Protein AF-A0A7W1AP98-F1 (afdb_monomer_lite)

Foldseek 3Di:
DVVVQVVVLLVVLLVVLVVCCVVVNDPPVRSVVCSPDPPSSPSDDDPPDDDDPPNPVSVVVVVVVVVDDPDDDD

pLDDT: mean 86.89, std 9.52, range [59.41, 97.81]

Radius of gyration: 16.22 Å; chains: 1; bounding box: 33×33×37 Å

Secondary structure (DSSP, 8-state):
-HHHHHHHHHHHHHHHHHHHHHTTSS-HHHHHHHTT-GGGTT----------TT-HHHHHHHHHHHTS-SS---

Structure (mmCIF, N/CA/C/O backbone):
data_AF-A0A7W1AP98-F1
#
_entry.id   AF-A0A7W1AP98-F1
#
loop_
_atom_site.group_PDB
_atom_site.id
_atom_site.type_symbol
_atom_site.label_atom_id
_atom_site.label_alt_id
_atom_site.label_comp_id
_atom_site.label_asym_id
_atom_site.label_entity_id
_atom_site.label_seq_id
_atom_site.pdbx_PDB_ins_code
_atom_site.Cartn_x
_atom_site.Cartn_y
_atom_site.Cartn_z
_atom_site.occupancy
_atom_site.B_iso_or_equiv
_atom_site.auth_seq_id
_atom_site.auth_comp_id
_atom_site.auth_asym_id
_atom_site.auth_atom_id
_atom_site.pdbx_PDB_model_num
ATOM 1 N N . MET A 1 1 ? 5.402 10.778 -15.027 1.00 60.94 1 MET A N 1
ATOM 2 C CA . MET A 1 1 ? 5.712 9.722 -14.028 1.00 60.94 1 MET A CA 1
ATOM 3 C C . MET A 1 1 ? 5.273 10.083 -12.612 1.00 60.94 1 MET A C 1
ATOM 5 O O . MET A 1 1 ? 4.510 9.317 -12.048 1.00 60.94 1 MET A O 1
ATOM 9 N N . ARG A 1 2 ? 5.674 11.233 -12.044 1.00 61.84 2 ARG A N 1
ATOM 10 C CA . ARG A 1 2 ? 5.346 11.621 -10.650 1.00 61.84 2 ARG A CA 1
ATOM 11 C C . ARG A 1 2 ? 3.839 11.616 -10.321 1.00 61.84 2 ARG A C 1
ATOM 13 O O . ARG A 1 2 ? 3.446 11.186 -9.246 1.00 61.84 2 ARG A O 1
ATOM 20 N N . THR A 1 3 ? 2.998 12.008 -11.276 1.00 68.69 3 THR A N 1
ATOM 21 C CA . THR A 1 3 ? 1.529 12.018 -11.155 1.00 68.69 3 THR A CA 1
ATOM 22 C C . THR A 1 3 ? 0.910 10.620 -11.092 1.00 68.69 3 THR A C 1
ATOM 24 O O . THR A 1 3 ? -0.088 10.435 -10.406 1.00 68.69 3 THR A O 1
ATOM 27 N N . LEU A 1 4 ? 1.515 9.627 -11.756 1.00 77.62 4 LEU A N 1
ATOM 28 C CA . LEU A 1 4 ? 1.026 8.244 -11.747 1.00 77.62 4 LEU A CA 1
ATOM 29 C C . LEU A 1 4 ? 1.200 7.621 -10.354 1.00 77.62 4 LEU A C 1
ATOM 31 O O . LEU A 1 4 ? 0.289 6.986 -9.835 1.00 77.62 4 LEU A O 1
ATOM 35 N N . PHE A 1 5 ? 2.345 7.865 -9.710 1.00 80.56 5 PHE A N 1
ATOM 36 C CA . PHE A 1 5 ? 2.602 7.383 -8.350 1.00 80.56 5 PHE A CA 1
ATOM 37 C C . PHE A 1 5 ? 1.674 8.035 -7.325 1.00 80.56 5 PHE A C 1
ATOM 39 O O . PHE A 1 5 ? 1.125 7.337 -6.479 1.00 80.56 5 PHE A O 1
ATOM 46 N N . ALA A 1 6 ? 1.412 9.340 -7.459 1.00 82.19 6 ALA A N 1
ATOM 47 C CA . ALA A 1 6 ? 0.440 10.034 -6.617 1.00 82.19 6 ALA A CA 1
ATOM 48 C C . ALA A 1 6 ? -0.980 9.452 -6.764 1.00 82.19 6 ALA A C 1
ATOM 50 O O . ALA A 1 6 ? -1.678 9.277 -5.770 1.00 82.19 6 ALA A O 1
ATOM 51 N N . GLN A 1 7 ? -1.395 9.091 -7.984 1.00 86.75 7 GLN A N 1
ATOM 52 C CA . GLN A 1 7 ? -2.691 8.444 -8.226 1.00 86.75 7 GLN A CA 1
ATOM 53 C C . GLN A 1 7 ? -2.776 7.046 -7.605 1.00 86.75 7 GLN A C 1
ATOM 55 O O . GLN A 1 7 ? -3.795 6.710 -6.999 1.00 86.75 7 GLN A O 1
ATOM 60 N N . VAL A 1 8 ? -1.719 6.236 -7.729 1.00 87.69 8 VAL A N 1
ATOM 61 C CA . VAL A 1 8 ? -1.656 4.905 -7.103 1.00 87.69 8 VAL A CA 1
ATOM 62 C C . VAL A 1 8 ? -1.717 5.030 -5.583 1.00 87.69 8 VAL A C 1
ATOM 64 O O . VAL A 1 8 ? -2.543 4.370 -4.953 1.00 87.69 8 VAL A O 1
ATOM 67 N N . GLN A 1 9 ? -0.906 5.917 -5.009 1.00 88.06 9 GLN A N 1
ATOM 68 C CA . GLN A 1 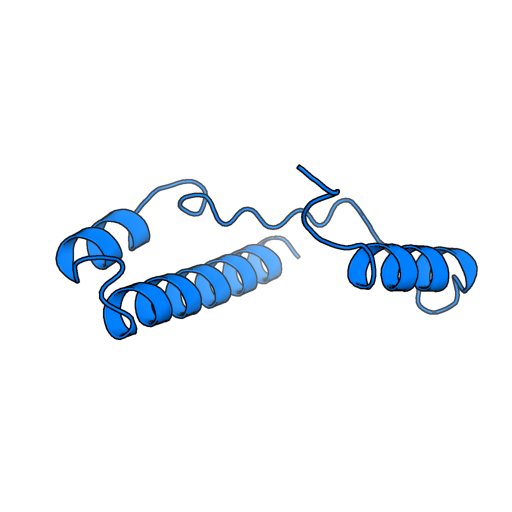9 ? -0.886 6.212 -3.579 1.00 88.06 9 GLN A CA 1
ATOM 69 C C . GLN A 1 9 ? -2.273 6.624 -3.069 1.00 88.06 9 GLN A C 1
ATOM 71 O O . GLN A 1 9 ? -2.778 6.057 -2.100 1.00 88.06 9 GLN A O 1
ATOM 76 N N . GLU A 1 10 ? -2.936 7.546 -3.767 1.00 89.88 10 GLU A N 1
ATOM 77 C CA . GLU A 1 10 ? -4.280 8.007 -3.427 1.00 89.88 10 GLU A CA 1
ATOM 78 C C . GLU A 1 10 ? -5.325 6.881 -3.497 1.00 89.88 10 GLU A C 1
ATOM 80 O O . GLU A 1 10 ? -6.154 6.726 -2.593 1.00 89.88 10 GLU A O 1
ATOM 85 N N . CYS A 1 11 ? -5.272 6.053 -4.544 1.00 91.56 11 CYS A N 1
ATOM 86 C CA . CYS A 1 11 ? -6.174 4.913 -4.702 1.00 91.56 11 CYS A CA 1
ATOM 87 C C . CYS A 1 11 ? -5.999 3.883 -3.579 1.00 91.56 11 CYS A C 1
ATOM 89 O O . CYS A 1 11 ? -6.990 3.416 -3.007 1.00 91.56 11 CYS A O 1
ATOM 91 N N . VAL A 1 12 ? -4.749 3.538 -3.253 1.00 90.94 12 VAL A N 1
ATOM 92 C CA . VAL A 1 12 ? -4.415 2.581 -2.189 1.00 90.94 12 VAL A CA 1
ATOM 93 C C . VAL A 1 12 ? -4.889 3.107 -0.839 1.00 90.94 12 VAL A C 1
ATOM 95 O O . VAL A 1 12 ? -5.625 2.406 -0.139 1.00 90.94 12 VAL A O 1
ATOM 98 N N . ARG A 1 13 ? -4.565 4.364 -0.516 1.00 92.06 13 ARG A N 1
ATOM 99 C CA . ARG A 1 13 ? -4.972 5.030 0.725 1.00 92.06 13 ARG A CA 1
ATOM 100 C C . ARG A 1 13 ? -6.487 4.992 0.916 1.00 92.06 13 ARG A C 1
ATOM 102 O O . ARG A 1 13 ? -6.969 4.503 1.938 1.00 92.06 13 ARG A O 1
ATOM 109 N N . ARG A 1 14 ? -7.266 5.433 -0.081 1.00 92.62 14 ARG A N 1
ATOM 110 C CA . ARG A 1 14 ? -8.741 5.416 -0.003 1.00 92.62 14 ARG A CA 1
ATOM 111 C C . ARG A 1 14 ? -9.294 4.010 0.206 1.00 92.62 14 ARG A C 1
ATOM 113 O O . ARG A 1 14 ? -10.225 3.820 0.991 1.00 92.62 14 ARG A O 1
ATOM 120 N N . ARG A 1 15 ? -8.745 3.017 -0.498 1.00 94.69 15 ARG A N 1
ATOM 121 C CA . ARG A 1 15 ? -9.234 1.636 -0.427 1.00 94.69 15 ARG A CA 1
ATOM 122 C C . ARG A 1 15 ? -8.930 0.995 0.930 1.00 94.69 15 ARG A C 1
ATOM 124 O O . ARG A 1 15 ? -9.800 0.300 1.458 1.00 94.69 15 ARG A O 1
ATOM 131 N N . LEU A 1 16 ? -7.756 1.256 1.506 1.00 93.75 16 LEU A N 1
ATOM 132 C CA . LEU A 1 16 ? -7.369 0.734 2.819 1.00 93.75 16 LEU A CA 1
ATOM 133 C C . LEU A 1 16 ? -8.161 1.388 3.954 1.00 93.75 16 LEU A C 1
ATOM 135 O O . LEU A 1 16 ? -8.761 0.662 4.744 1.00 93.75 16 LEU A O 1
ATOM 139 N N . LEU A 1 17 ? -8.287 2.719 3.965 1.00 94.50 17 LEU A N 1
ATOM 140 C CA . LEU A 1 17 ? -9.091 3.430 4.968 1.00 94.50 17 LEU A CA 1
ATOM 141 C C . LEU A 1 17 ? -10.554 2.962 4.950 1.00 94.50 17 LEU A C 1
ATOM 143 O O . LEU A 1 17 ? -11.112 2.607 5.987 1.00 94.50 17 LEU A O 1
ATOM 147 N N . ARG A 1 18 ? -11.156 2.828 3.758 1.00 96.38 18 ARG A N 1
ATOM 148 C CA . ARG A 1 18 ? -12.508 2.261 3.618 1.00 96.38 18 ARG A CA 1
ATOM 149 C C . ARG A 1 18 ? -12.590 0.821 4.135 1.00 96.38 18 ARG A C 1
ATOM 151 O O . ARG A 1 18 ? -13.622 0.416 4.664 1.00 96.38 18 ARG A O 1
ATOM 158 N N . SER A 1 19 ? -11.544 0.017 3.950 1.00 97.19 19 SER A N 1
ATOM 159 C CA . SER A 1 19 ? -11.513 -1.354 4.463 1.00 97.19 19 SER A CA 1
ATOM 160 C C . SER A 1 19 ? -11.436 -1.399 5.989 1.00 97.19 19 SER A C 1
ATOM 162 O O . SER A 1 19 ? -12.085 -2.256 6.581 1.00 97.19 19 SER A O 1
ATOM 164 N N . PHE A 1 20 ? -10.684 -0.499 6.624 1.00 95.88 20 PHE A N 1
ATOM 165 C CA . PHE A 1 20 ? -10.572 -0.440 8.083 1.00 95.88 20 PHE A CA 1
ATOM 166 C C . PHE A 1 20 ? -11.875 -0.001 8.743 1.00 95.88 20 PHE A C 1
ATOM 168 O O . PHE A 1 20 ? -12.324 -0.677 9.665 1.00 95.88 20 PHE A O 1
ATOM 175 N N . VAL A 1 21 ? -12.549 1.012 8.190 1.00 97.56 21 VAL A N 1
ATOM 176 C CA . VAL A 1 21 ? -13.883 1.421 8.664 1.00 97.56 21 VAL A CA 1
ATOM 177 C C . VAL A 1 21 ? -14.881 0.270 8.550 1.00 97.56 21 VAL A C 1
ATOM 179 O O . VAL A 1 21 ? -15.562 -0.061 9.514 1.00 97.56 21 VAL A O 1
ATOM 182 N N . ARG A 1 22 ? -14.925 -0.422 7.401 1.00 97.75 22 ARG A N 1
ATOM 183 C CA . ARG A 1 22 ? -15.830 -1.574 7.214 1.00 97.75 22 ARG A CA 1
ATOM 184 C C . ARG A 1 22 ? -15.560 -2.739 8.166 1.00 97.75 22 ARG A C 1
ATOM 186 O O . ARG A 1 22 ? -16.457 -3.542 8.386 1.00 97.75 22 ARG A O 1
ATOM 193 N N . ARG A 1 23 ? -14.336 -2.864 8.676 1.00 97.81 23 ARG A N 1
ATOM 194 C CA . ARG A 1 23 ? -13.944 -3.906 9.634 1.00 97.81 23 ARG A CA 1
ATOM 195 C C . ARG A 1 23 ? -14.074 -3.452 11.092 1.00 97.81 23 ARG A C 1
ATOM 197 O O . ARG A 1 23 ? -13.727 -4.227 11.972 1.00 97.81 23 ARG A O 1
ATOM 204 N N . GLY A 1 24 ? -14.525 -2.220 11.348 1.00 97.00 24 GLY A N 1
ATOM 205 C CA . GLY A 1 24 ? -14.606 -1.653 12.697 1.00 97.00 24 GLY A CA 1
ATOM 206 C C . GLY A 1 24 ? -13.243 -1.360 13.333 1.00 97.00 24 GLY A C 1
ATOM 207 O O . GLY A 1 24 ? -13.167 -1.171 14.539 1.00 97.00 24 GLY A O 1
ATOM 208 N N . LEU A 1 25 ? -12.167 -1.330 12.539 1.00 96.81 25 LEU A N 1
ATOM 209 C CA . LEU A 1 25 ? -10.805 -1.058 13.018 1.00 96.81 25 LEU A CA 1
ATOM 210 C C . LEU A 1 25 ? -10.508 0.441 13.129 1.00 96.81 25 LEU A C 1
ATOM 212 O O . LEU A 1 25 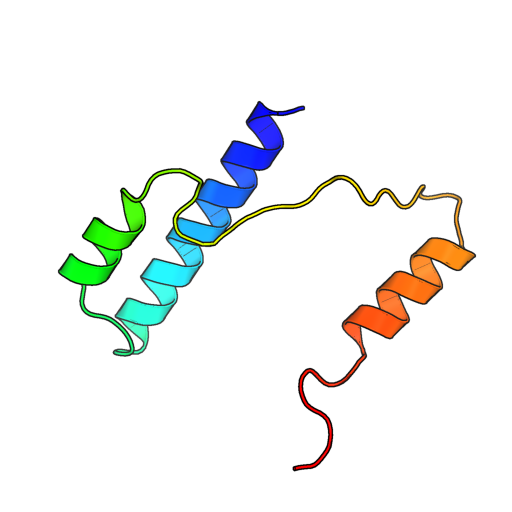? -9.486 0.823 13.687 1.00 96.81 25 LEU A O 1
ATOM 216 N N . LEU A 1 26 ? -11.360 1.280 12.538 1.00 95.62 26 LEU A N 1
ATOM 217 C CA . LEU A 1 26 ? -11.199 2.727 12.518 1.00 95.62 26 LEU A CA 1
ATOM 218 C C . LEU A 1 26 ? -12.570 3.407 12.441 1.00 95.62 26 LEU A C 1
ATOM 220 O O . LEU A 1 26 ? -13.468 2.904 11.759 1.00 95.62 26 LEU A O 1
ATOM 224 N N . LEU A 1 27 ? -12.722 4.562 13.088 1.00 96.56 27 LEU A N 1
ATOM 225 C CA . LEU A 1 27 ? -13.927 5.378 12.959 1.00 96.56 27 LEU A CA 1
ATOM 226 C C . LEU A 1 27 ? -13.950 6.105 11.608 1.00 96.56 27 LEU A C 1
ATOM 228 O O . LEU A 1 27 ? -12.918 6.343 10.975 1.00 96.56 27 LEU A O 1
ATOM 232 N N . GLY A 1 28 ? -15.152 6.458 11.149 1.00 95.19 28 GLY A N 1
ATOM 233 C CA . GLY A 1 28 ? -15.335 7.160 9.876 1.00 95.19 28 GLY A CA 1
ATOM 234 C C . GLY A 1 28 ? -14.663 8.535 9.849 1.00 95.19 28 GLY A C 1
ATOM 235 O O . GLY A 1 28 ? -14.038 8.891 8.848 1.00 95.19 28 GLY A O 1
ATOM 236 N N . ASP A 1 29 ? -14.743 9.275 10.954 1.00 96.00 29 ASP A N 1
ATOM 237 C CA . ASP A 1 29 ? -14.122 10.596 11.073 1.00 96.00 29 ASP A CA 1
ATOM 238 C C . ASP A 1 29 ? -12.594 10.504 11.097 1.00 96.00 29 ASP A C 1
ATOM 240 O O . ASP A 1 29 ? -11.928 11.255 10.382 1.00 96.00 29 ASP A O 1
ATOM 244 N N . ASP A 1 30 ? -12.041 9.505 11.791 1.00 93.94 30 ASP A N 1
ATOM 245 C CA . ASP A 1 30 ? -10.603 9.220 11.771 1.00 93.94 30 ASP A CA 1
ATOM 246 C C . ASP A 1 30 ? -10.134 8.872 10.353 1.00 93.94 30 ASP A C 1
ATOM 248 O O . ASP A 1 30 ? -9.141 9.416 9.872 1.00 93.94 30 ASP A O 1
ATOM 252 N N . ALA A 1 31 ? -10.882 8.036 9.620 1.00 93.50 31 ALA A N 1
ATOM 253 C CA . ALA A 1 31 ? -10.555 7.705 8.229 1.00 93.50 31 ALA A CA 1
ATOM 254 C C . ALA A 1 31 ? -10.558 8.946 7.332 1.00 93.50 31 ALA A C 1
ATOM 256 O O . ALA A 1 31 ? -9.729 9.068 6.426 1.00 93.50 31 ALA A O 1
ATOM 257 N N . ARG A 1 32 ? -11.501 9.865 7.558 1.00 92.44 32 ARG A N 1
ATOM 258 C CA . ARG A 1 32 ? -11.589 11.118 6.809 1.00 92.44 32 ARG A CA 1
ATOM 259 C C . ARG A 1 32 ? -10.402 12.026 7.120 1.00 92.44 32 ARG A C 1
ATOM 261 O O . ARG A 1 32 ? -9.800 12.534 6.176 1.00 92.44 32 ARG A O 1
ATOM 268 N N . ALA A 1 33 ? -10.049 12.185 8.394 1.00 92.50 33 ALA A N 1
ATOM 269 C CA . ALA A 1 33 ? -8.911 12.991 8.829 1.00 92.50 33 ALA A CA 1
ATOM 270 C C . ALA A 1 33 ? -7.588 12.428 8.288 1.00 92.50 33 ALA A C 1
ATOM 272 O O . ALA A 1 33 ? -6.837 13.143 7.626 1.00 92.50 33 ALA A O 1
ATOM 273 N N . MET A 1 34 ? -7.355 11.120 8.451 1.00 91.31 34 MET A N 1
ATOM 274 C CA . MET A 1 34 ? -6.195 10.416 7.886 1.00 91.31 34 MET A CA 1
ATOM 275 C C . MET A 1 34 ? -6.126 10.542 6.367 1.00 91.31 34 MET A C 1
ATOM 277 O O . MET A 1 34 ? -5.053 10.532 5.766 1.00 91.31 34 MET A O 1
ATOM 281 N N . GLY A 1 35 ? -7.284 10.669 5.720 1.00 90.44 35 GLY A N 1
ATOM 282 C CA . GLY A 1 35 ? -7.349 10.849 4.289 1.00 90.44 35 GLY A CA 1
ATOM 283 C C . GLY A 1 35 ? -6.962 12.235 3.777 1.00 90.44 35 GLY A C 1
ATOM 284 O O . GLY A 1 35 ? -6.818 12.398 2.565 1.00 90.44 35 GLY A O 1
ATOM 285 N N . GLN A 1 36 ? -6.802 13.209 4.666 1.00 89.75 36 GLN A N 1
ATOM 286 C CA . GLN A 1 36 ? -6.376 14.573 4.354 1.00 89.75 36 GLN A CA 1
ATOM 287 C C . GLN A 1 36 ? -4.925 14.834 4.770 1.00 89.75 36 GLN A C 1
ATOM 289 O O . GLN A 1 36 ? -4.430 15.939 4.584 1.00 89.75 36 GLN A O 1
ATOM 294 N N . TRP A 1 37 ? -4.240 13.837 5.334 1.00 89.44 37 TRP A N 1
ATOM 295 C CA . TRP A 1 37 ? -2.851 13.987 5.743 1.00 89.44 37 TRP A CA 1
ATOM 296 C C . TRP A 1 37 ? -1.935 14.235 4.545 1.00 89.44 37 TRP A C 1
ATOM 298 O O . TRP A 1 37 ? -1.971 13.518 3.538 1.00 89.44 37 TRP A O 1
ATOM 308 N N . GLU A 1 38 ? -1.071 15.233 4.706 1.00 81.31 38 GLU A N 1
ATOM 309 C CA . GLU A 1 38 ? -0.005 15.557 3.766 1.00 81.31 38 GLU A CA 1
ATOM 310 C C . GLU A 1 38 ? 0.967 14.379 3.589 1.00 81.31 38 GLU A C 1
ATOM 312 O O . GLU A 1 38 ? 1.006 13.425 4.373 1.00 81.31 38 GLU A O 1
ATOM 317 N N . HIS A 1 39 ? 1.751 14.417 2.509 1.00 78.06 39 HIS A N 1
ATOM 318 C CA . HIS A 1 39 ? 2.757 13.393 2.183 1.00 78.06 39 HIS A CA 1
ATOM 319 C C . HIS A 1 39 ? 2.213 11.956 2.061 1.00 78.06 39 HIS A C 1
ATOM 321 O O . HIS A 1 39 ? 2.958 10.984 2.172 1.00 78.06 39 HIS A O 1
ATOM 327 N N . GLY A 1 40 ? 0.914 11.804 1.783 1.00 74.19 40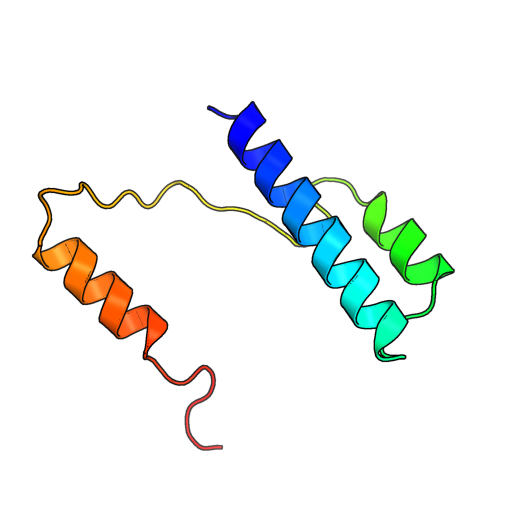 GLY A N 1
ATOM 328 C CA . GLY A 1 40 ? 0.298 10.502 1.537 1.00 74.19 40 GLY A CA 1
ATOM 329 C C . GLY A 1 40 ? -0.198 9.767 2.771 1.00 74.19 40 GLY A C 1
ATOM 330 O O . GLY A 1 40 ? -0.577 8.605 2.637 1.00 74.19 40 GLY A O 1
ATOM 331 N N . GLY A 1 41 ? -0.194 10.397 3.949 1.00 76.06 41 GLY A N 1
ATOM 332 C CA . GLY A 1 41 ? -0.803 9.836 5.158 1.00 76.06 41 GLY A CA 1
ATOM 333 C C . GLY A 1 41 ? -0.259 8.464 5.575 1.00 76.06 41 GLY A C 1
ATOM 334 O O . GLY A 1 41 ? -1.016 7.637 6.073 1.00 76.06 41 GLY A O 1
ATOM 335 N N . GLY A 1 42 ? 1.028 8.199 5.317 1.00 79.50 42 GLY A N 1
ATOM 336 C CA . GLY A 1 42 ? 1.687 6.923 5.629 1.00 79.50 42 GLY A CA 1
ATOM 337 C C . GLY A 1 42 ? 1.644 5.867 4.515 1.00 79.50 42 GLY A C 1
ATOM 338 O O . GLY A 1 42 ? 2.208 4.790 4.681 1.00 79.50 42 GLY A O 1
ATOM 339 N N . PHE A 1 43 ? 1.039 6.165 3.361 1.00 79.19 43 PHE A N 1
ATOM 340 C CA . PHE A 1 43 ? 0.933 5.246 2.219 1.00 79.19 43 PHE A CA 1
ATOM 341 C C . PHE A 1 43 ? 1.968 5.552 1.128 1.00 79.19 43 PHE A C 1
ATOM 343 O O . PHE A 1 43 ? 1.617 5.682 -0.041 1.00 79.19 43 PHE A O 1
ATOM 350 N N . SER A 1 44 ? 3.239 5.704 1.505 1.00 78.31 44 SER A N 1
ATOM 351 C CA . SER A 1 44 ? 4.301 6.041 0.549 1.00 78.31 44 SER A CA 1
ATOM 352 C C . SER A 1 44 ? 4.475 4.950 -0.514 1.00 78.31 44 SER A C 1
ATOM 354 O O . SER A 1 44 ? 4.546 3.762 -0.194 1.00 78.31 44 SER A O 1
ATOM 356 N N . VAL A 1 45 ? 4.568 5.362 -1.778 1.00 79.75 45 VAL A N 1
ATOM 357 C CA . VAL A 1 45 ? 4.947 4.491 -2.896 1.00 79.75 45 VAL A CA 1
ATOM 358 C C . VAL A 1 45 ? 6.381 4.816 -3.297 1.00 79.75 45 VAL A C 1
ATOM 360 O O . VAL A 1 45 ? 6.636 5.864 -3.892 1.00 79.75 45 VAL A O 1
ATOM 363 N N . ASP A 1 46 ? 7.311 3.905 -3.005 1.00 81.00 46 ASP A N 1
ATOM 364 C CA . ASP A 1 46 ? 8.667 3.974 -3.545 1.00 81.00 46 ASP A CA 1
ATOM 365 C C . ASP A 1 46 ? 8.732 3.311 -4.927 1.00 81.00 46 ASP A C 1
ATOM 367 O O . ASP A 1 46 ? 8.319 2.167 -5.112 1.00 81.00 46 ASP A O 1
ATOM 371 N N . ALA A 1 47 ? 9.256 4.051 -5.902 1.00 76.38 47 ALA A N 1
ATOM 372 C CA . ALA A 1 47 ? 9.437 3.595 -7.281 1.00 76.38 47 ALA A CA 1
ATOM 373 C C . ALA A 1 47 ? 10.910 3.641 -7.718 1.00 76.38 47 ALA A C 1
ATOM 375 O O . ALA A 1 47 ? 11.210 3.646 -8.918 1.00 76.38 47 ALA A O 1
ATOM 376 N N . SER A 1 48 ? 11.826 3.730 -6.745 1.00 79.69 48 SER A N 1
ATOM 377 C CA . SER A 1 48 ? 13.268 3.703 -6.989 1.00 79.69 48 SER A CA 1
ATOM 378 C C . SER A 1 48 ? 13.727 2.332 -7.496 1.00 79.69 48 SER A C 1
ATOM 380 O O . SER A 1 48 ? 14.636 2.244 -8.321 1.00 79.69 48 SER A O 1
ATOM 382 N N . VAL A 1 49 ? 13.036 1.266 -7.080 1.00 80.38 49 VAL A N 1
ATOM 383 C CA . VAL A 1 49 ? 13.280 -0.100 -7.538 1.00 80.38 49 VAL A CA 1
ATOM 384 C C . VAL A 1 49 ? 12.540 -0.349 -8.850 1.00 80.38 49 VAL A C 1
ATOM 386 O O . VAL A 1 49 ? 11.313 -0.282 -8.917 1.00 80.38 49 VAL A O 1
ATOM 389 N N . ARG A 1 50 ? 13.292 -0.679 -9.902 1.00 82.56 50 ARG A N 1
ATOM 390 C CA . ARG A 1 50 ? 12.750 -1.118 -11.193 1.00 82.56 50 ARG A CA 1
ATOM 391 C C . ARG A 1 50 ? 13.270 -2.505 -11.523 1.00 82.56 50 ARG A C 1
ATOM 393 O O . ARG A 1 50 ? 14.446 -2.791 -11.321 1.00 82.56 50 ARG A O 1
ATOM 400 N N . ILE A 1 51 ? 12.381 -3.354 -12.025 1.00 87.00 51 ILE A N 1
ATOM 401 C CA . ILE A 1 51 ? 12.708 -4.695 -12.505 1.00 87.00 51 ILE A CA 1
ATOM 402 C C . ILE A 1 51 ? 12.261 -4.751 -13.957 1.00 87.00 51 ILE A C 1
ATOM 404 O O . ILE A 1 51 ? 11.064 -4.724 -14.244 1.00 87.00 51 ILE A O 1
ATOM 408 N N . GLU A 1 52 ? 13.228 -4.802 -14.865 1.00 89.31 52 GLU A N 1
ATOM 409 C CA .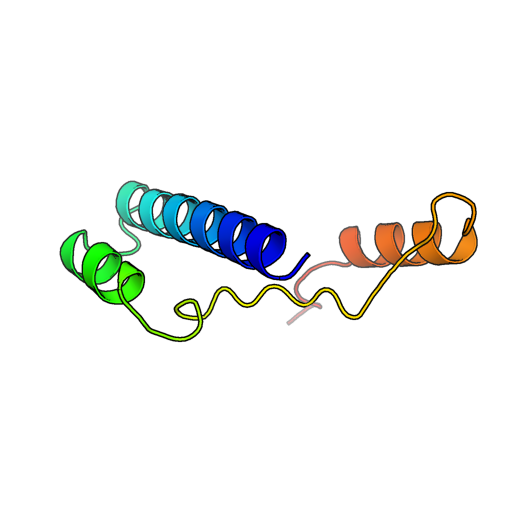 GLU A 1 52 ? 12.952 -4.916 -16.293 1.00 89.31 52 GLU A CA 1
ATOM 410 C C . GLU A 1 52 ? 12.315 -6.274 -16.606 1.00 89.31 52 GLU A C 1
ATOM 412 O O . GLU A 1 52 ? 12.652 -7.294 -16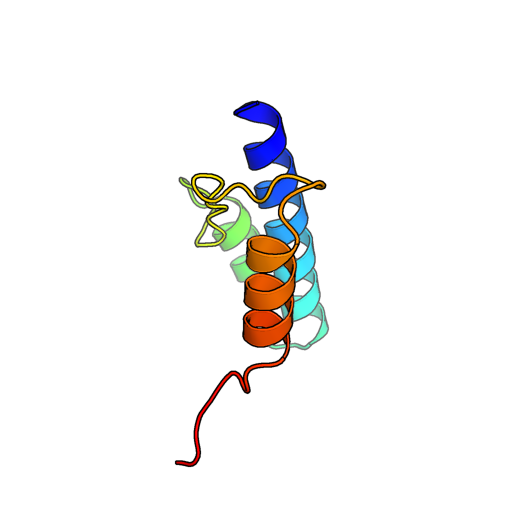.003 1.00 89.31 52 GLU A O 1
ATOM 417 N N . ALA A 1 53 ? 11.410 -6.323 -17.586 1.00 85.25 53 ALA A N 1
ATOM 418 C CA . ALA A 1 53 ? 10.712 -7.566 -17.935 1.00 85.25 53 ALA A CA 1
ATOM 419 C C . ALA A 1 53 ? 11.683 -8.690 -18.357 1.00 85.25 53 ALA A C 1
ATOM 421 O O . ALA A 1 53 ? 11.454 -9.867 -18.064 1.00 85.25 53 ALA A O 1
ATOM 422 N N . ALA A 1 54 ? 12.795 -8.317 -18.997 1.00 92.69 54 ALA A N 1
ATOM 423 C CA . ALA A 1 54 ? 13.859 -9.233 -19.394 1.00 92.69 54 ALA A CA 1
ATOM 424 C C . ALA A 1 54 ? 14.762 -9.674 -18.222 1.00 92.69 54 ALA A C 1
ATOM 426 O O . ALA A 1 54 ? 15.448 -10.690 -18.337 1.00 92.69 54 ALA A O 1
ATOM 427 N N . ASP A 1 55 ? 14.737 -8.982 -17.077 1.00 93.25 55 ASP A N 1
ATOM 428 C CA . ASP A 1 55 ? 15.529 -9.340 -15.898 1.00 93.25 55 ASP A CA 1
ATOM 429 C C . ASP A 1 55 ? 14.875 -10.506 -15.141 1.00 93.25 55 ASP A C 1
ATOM 431 O O . ASP A 1 55 ? 14.078 -10.348 -14.210 1.00 93.25 55 ASP A O 1
ATOM 435 N N . ARG A 1 56 ? 15.205 -11.729 -15.565 1.00 94.25 56 ARG A N 1
ATOM 436 C CA . ARG A 1 56 ? 14.736 -12.952 -14.906 1.00 94.25 56 ARG A CA 1
ATOM 437 C C . ARG A 1 56 ? 15.169 -13.014 -13.435 1.00 94.25 56 ARG A C 1
ATOM 439 O O . ARG A 1 56 ? 14.353 -13.375 -12.591 1.00 94.25 56 ARG A O 1
ATOM 446 N N . ALA A 1 57 ? 16.409 -12.640 -13.119 1.00 95.00 57 ALA A N 1
ATOM 447 C CA . ALA A 1 57 ? 16.936 -12.718 -11.757 1.00 95.00 57 ALA A CA 1
ATOM 448 C C . ALA A 1 57 ? 16.245 -11.711 -10.818 1.00 95.00 57 ALA A C 1
ATOM 450 O O . ALA A 1 57 ? 15.905 -12.044 -9.680 1.00 95.00 57 ALA A O 1
ATOM 451 N N . GLY A 1 58 ? 15.988 -10.489 -11.291 1.00 92.06 58 GLY A N 1
ATOM 452 C CA . GLY A 1 58 ? 15.186 -9.488 -10.587 1.00 92.06 58 GLY A CA 1
ATOM 453 C C . GLY A 1 58 ? 13.768 -9.973 -10.296 1.00 92.06 58 GLY A C 1
ATOM 454 O O . GLY A 1 58 ? 13.320 -9.898 -9.151 1.00 92.06 58 GLY A O 1
ATOM 455 N N . ARG A 1 59 ? 13.088 -10.556 -11.291 1.00 93.44 59 ARG A N 1
ATOM 456 C CA . ARG A 1 59 ? 11.736 -11.112 -11.109 1.00 93.44 59 ARG A CA 1
ATOM 457 C C . ARG A 1 59 ? 11.702 -12.268 -10.110 1.00 93.44 59 ARG A C 1
ATOM 459 O O . ARG A 1 59 ? 10.817 -12.302 -9.259 1.00 93.44 59 ARG A O 1
ATOM 466 N N . GLU A 1 60 ? 12.673 -13.179 -10.153 1.00 94.75 60 GLU A N 1
ATOM 467 C CA . GLU A 1 60 ? 12.772 -14.267 -9.170 1.00 94.75 60 GLU A CA 1
ATOM 468 C C . GLU A 1 60 ? 12.989 -13.739 -7.744 1.00 94.75 60 GLU A C 1
ATOM 470 O O . GLU A 1 60 ? 12.373 -14.244 -6.805 1.00 94.75 60 GLU A O 1
ATOM 475 N N . ARG A 1 61 ? 13.804 -12.687 -7.566 1.00 92.75 61 ARG A N 1
ATOM 476 C CA . ARG A 1 61 ? 13.969 -12.025 -6.259 1.00 92.75 61 ARG A CA 1
ATOM 477 C C . ARG A 1 61 ? 12.668 -11.406 -5.756 1.00 92.75 61 ARG A C 1
ATOM 479 O O . ARG A 1 61 ? 12.348 -11.588 -4.584 1.00 92.75 61 ARG A O 1
ATOM 486 N N . LEU A 1 62 ? 11.907 -10.733 -6.623 1.00 90.50 62 LEU A N 1
ATOM 487 C CA . LEU A 1 62 ? 10.602 -10.174 -6.259 1.00 90.50 62 LEU A CA 1
ATOM 488 C C . LEU A 1 62 ? 9.630 -11.270 -5.816 1.00 90.50 62 LEU A C 1
ATOM 490 O O . LEU A 1 62 ? 9.009 -11.144 -4.766 1.00 90.50 62 LEU A O 1
ATOM 494 N N . LEU A 1 63 ? 9.537 -12.368 -6.568 1.00 91.56 63 LEU A N 1
ATOM 495 C CA . LEU A 1 63 ? 8.663 -13.487 -6.212 1.00 91.56 63 LEU A CA 1
ATOM 496 C C . LEU A 1 63 ? 9.041 -14.098 -4.859 1.00 91.56 63 LEU A C 1
ATOM 498 O O . LEU A 1 63 ? 8.167 -14.332 -4.027 1.00 91.56 63 LEU A O 1
ATOM 502 N N . ARG A 1 64 ? 10.340 -14.298 -4.603 1.00 93.06 64 ARG A N 1
ATOM 503 C CA . ARG A 1 64 ? 10.826 -14.779 -3.299 1.00 93.06 64 ARG A CA 1
ATOM 504 C C . ARG A 1 64 ? 10.496 -13.806 -2.171 1.00 93.06 64 ARG A C 1
ATOM 506 O O . ARG A 1 64 ? 10.132 -14.250 -1.089 1.00 93.06 64 ARG A O 1
ATOM 513 N N . TYR A 1 65 ? 10.603 -12.501 -2.418 1.00 89.56 65 TYR A N 1
ATOM 514 C CA . TYR A 1 65 ? 10.209 -11.482 -1.449 1.00 89.56 65 TYR A CA 1
ATOM 515 C C . TYR A 1 65 ? 8.705 -11.539 -1.153 1.00 89.56 65 TYR A C 1
ATOM 517 O O . TYR A 1 65 ? 8.327 -11.591 0.011 1.00 89.56 65 TYR A O 1
ATOM 525 N N . CYS A 1 66 ? 7.852 -11.609 -2.179 1.00 89.81 66 CYS A N 1
ATOM 526 C CA . CYS A 1 66 ? 6.399 -11.715 -2.009 1.00 89.81 66 CYS A CA 1
ATOM 527 C C . CYS A 1 66 ? 5.970 -13.002 -1.289 1.00 89.81 66 CYS A C 1
ATOM 529 O O . CYS A 1 66 ? 4.960 -13.001 -0.593 1.00 89.81 66 CYS A O 1
ATOM 531 N N . ALA A 1 67 ? 6.725 -14.089 -1.456 1.00 91.88 67 ALA A N 1
ATOM 532 C CA . ALA A 1 67 ? 6.487 -15.357 -0.772 1.00 91.88 67 ALA A CA 1
ATOM 533 C C . ALA A 1 67 ? 7.084 -15.408 0.646 1.00 91.88 67 ALA A C 1
ATOM 535 O O . ALA A 1 67 ? 6.848 -16.374 1.373 1.00 91.88 67 ALA A O 1
ATOM 536 N N . ARG A 1 68 ? 7.875 -14.404 1.051 1.00 90.88 68 ARG A N 1
ATOM 537 C CA . ARG A 1 68 ? 8.484 -14.370 2.380 1.00 90.88 68 ARG A CA 1
ATOM 538 C C . ARG A 1 68 ? 7.387 -14.152 3.433 1.00 90.88 68 ARG A C 1
ATOM 540 O O . ARG A 1 68 ? 6.625 -13.193 3.306 1.00 90.88 68 ARG A O 1
ATOM 547 N N . PRO A 1 69 ? 7.324 -14.975 4.496 1.00 86.19 69 PRO A N 1
ATOM 548 C CA . PRO A 1 69 ? 6.409 -14.735 5.605 1.00 86.19 69 PRO A CA 1
ATOM 549 C C . PRO A 1 69 ? 6.624 -13.330 6.195 1.00 86.19 69 PRO A C 1
ATOM 551 O O . PRO A 1 69 ? 7.777 -12.937 6.398 1.00 86.19 69 PRO A O 1
ATOM 554 N N . PRO A 1 70 ? 5.550 -12.567 6.476 1.00 77.44 70 PRO A N 1
ATOM 555 C CA . PRO A 1 70 ? 5.659 -11.186 6.950 1.00 77.44 70 PRO A CA 1
ATOM 556 C C . PRO A 1 70 ? 6.265 -11.077 8.355 1.00 77.44 70 PRO A C 1
ATOM 558 O O . PRO A 1 70 ? 6.800 -10.032 8.710 1.00 77.44 70 PRO A O 1
ATOM 561 N N . LEU A 1 71 ? 6.202 -12.152 9.142 1.00 75.50 71 LEU A N 1
ATOM 562 C CA . LEU A 1 71 ? 6.751 -12.252 10.489 1.00 75.50 71 LEU A CA 1
ATOM 563 C C . LEU A 1 71 ? 7.474 -13.604 10.596 1.00 75.50 71 LEU A C 1
ATOM 565 O O . LEU A 1 71 ? 6.925 -14.630 10.188 1.00 75.50 71 LEU A O 1
ATOM 569 N N . GLY A 1 72 ? 8.718 -13.602 11.083 1.00 67.12 72 GLY A N 1
ATOM 570 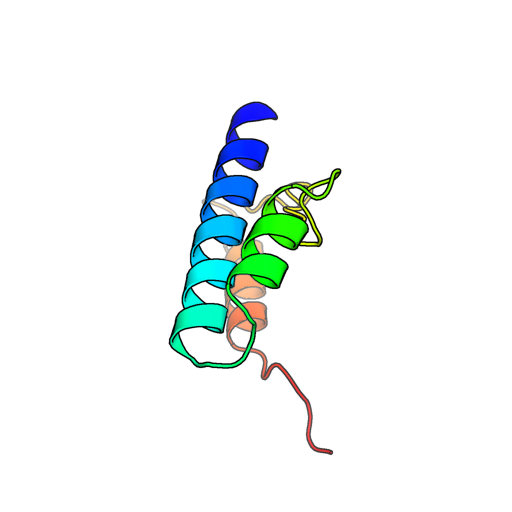C CA . GLY A 1 72 ? 9.394 -14.833 11.517 1.00 67.12 72 GLY A CA 1
ATOM 571 C C . GLY A 1 72 ? 8.758 -15.370 12.808 1.00 67.12 72 GLY A C 1
ATOM 572 O O . GLY A 1 72 ? 7.947 -14.655 13.400 1.00 67.12 72 GLY A O 1
ATOM 573 N N . PRO A 1 73 ? 9.076 -16.605 13.243 1.00 63.53 73 PRO A N 1
ATOM 574 C CA . PRO A 1 73 ? 8.537 -17.127 14.495 1.00 63.53 73 PRO A CA 1
ATOM 575 C C . PRO A 1 73 ? 8.882 -16.180 15.651 1.00 63.53 73 PRO A C 1
ATOM 577 O O . PRO A 1 73 ? 9.993 -15.647 15.698 1.00 63.53 73 PRO A O 1
ATOM 580 N N . ALA A 1 74 ? 7.884 -15.944 16.505 1.00 59.41 74 ALA A N 1
ATOM 581 C CA . ALA A 1 74 ? 8.016 -15.191 17.747 1.00 59.41 74 ALA A CA 1
ATOM 582 C C . ALA A 1 74 ? 8.908 -15.930 18.752 1.00 59.41 74 ALA A C 1
ATOM 584 O O . ALA A 1 74 ? 8.902 -17.184 18.724 1.00 59.41 74 ALA A O 1
#

Sequence (74 aa):
MRTLFAQVQECVRRRLLRSFVRRGLLLGDDARAMGQWEHGGGFSVDASVRIEAADRAGRERLLRYCARPPLGPA